Protein AF-A0A1S9A3Y9-F1 (afdb_monomer)

pLDDT: mean 84.54, std 10.72, range [45.78, 95.56]

Sequence (76 aa):
MADFKKTELEELAFKTAKTLLAKYQNPHDLKLEENSSLEDSYTILITLLYTEKLNPEDQLAIVSIIDEMKLIDGNL

Secondary structure (DSSP, 8-state):
-HHHHHHHHHHHHHHHHHHHHHHTT-TT-----TT--HHHHHHHHHHHHHHS---HHHHHHHHHHHHHHHHHHTT-

Foldseek 3Di:
DLVVLVVVLFVLLLVLLVVVCVVFVPPPPQDDDPPRTSVSSLVSLVCCLPPHPDDPVSNVSNVVSVVSVCVSVVVD

Mean predicted aligned error: 5.28 Å

Solvent-accessible surface area (backbone atoms only — not comparable to full-atom values): 4551 Å² total; per-residue (Å²): 117,67,66,61,55,50,53,54,50,33,55,49,40,40,53,51,30,55,53,48,56,73,71,43,88,60,90,78,75,80,79,85,58,97,82,56,49,57,66,55,21,48,52,47,40,53,47,46,66,76,74,44,92,63,55,73,68,60,48,49,54,47,51,54,55,54,52,53,47,52,57,56,66,74,72,111

Radius of gyration: 12.22 Å; Cα contacts (8 Å, |Δi|>4): 51; chains: 1; bounding box: 28×17×36 Å

Nearest PDB structures (foldseek):
  5z58-assembly1_V  TM=9.632E-01  e=1.752E+00  Homo sapiens
  7dvq-assembly1_V  TM=9.633E-01  e=3.889E+00  Homo sapiens
  5lj5-assembly1_H  TM=9.558E-01  e=4.675E+00  Saccharomyces cerevisiae
  6exn-assembly1_H  TM=9.558E-01  e=5.975E+00  Saccharomyces cerevisiae S288C
  4bjn-assembly1_B  TM=6.613E-01  e=3.889E+00  Melampsora lini

Structure (mmCIF, N/CA/C/O backbone):
data_AF-A0A1S9A3Y9-F1
#
_entry.id   AF-A0A1S9A3Y9-F1
#
loop_
_atom_site.group_PDB
_atom_site.id
_atom_site.type_symbol
_atom_sit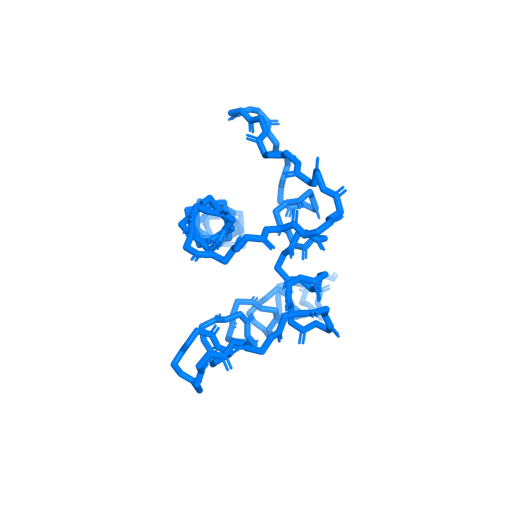e.label_atom_id
_atom_site.label_alt_id
_atom_site.label_comp_id
_atom_site.label_asym_id
_atom_site.label_entity_id
_atom_site.label_seq_id
_atom_site.pdbx_PDB_ins_code
_atom_site.Cartn_x
_atom_site.Cartn_y
_atom_site.Cartn_z
_atom_site.occupancy
_atom_site.B_iso_or_equiv
_atom_site.auth_seq_id
_atom_site.auth_comp_id
_atom_site.auth_asym_id
_atom_site.auth_atom_id
_atom_site.pdbx_PDB_model_num
ATOM 1 N N . MET A 1 1 ? 11.676 2.170 -21.878 1.00 59.03 1 MET A N 1
ATOM 2 C CA . MET A 1 1 ? 10.419 2.881 -21.533 1.00 59.03 1 MET A CA 1
ATOM 3 C C . MET A 1 1 ? 9.681 2.207 -20.379 1.00 59.03 1 MET A C 1
ATOM 5 O O . MET A 1 1 ? 9.213 2.937 -19.520 1.00 59.03 1 MET A O 1
ATOM 9 N N . ALA A 1 2 ? 9.609 0.869 -20.317 1.00 60.34 2 ALA A N 1
ATOM 10 C CA . ALA A 1 2 ? 8.982 0.153 -19.196 1.00 60.34 2 ALA A CA 1
ATOM 11 C C . ALA A 1 2 ? 9.692 0.373 -17.841 1.00 60.34 2 ALA A C 1
ATOM 13 O O . ALA A 1 2 ? 9.021 0.644 -16.853 1.00 60.34 2 ALA A O 1
ATOM 14 N N . ASP A 1 3 ? 11.032 0.372 -17.814 1.00 65.81 3 ASP A N 1
ATOM 15 C CA . ASP A 1 3 ? 11.793 0.545 -16.562 1.00 65.81 3 ASP A CA 1
ATOM 16 C C . ASP A 1 3 ? 11.552 1.892 -15.869 1.00 65.81 3 ASP A C 1
ATOM 18 O O . ASP A 1 3 ? 11.433 1.943 -14.652 1.00 65.81 3 ASP A O 1
ATOM 22 N N . PHE A 1 4 ? 11.410 2.978 -16.635 1.00 68.81 4 PHE A N 1
ATOM 23 C CA . PHE A 1 4 ? 11.160 4.310 -16.073 1.00 68.81 4 PHE A CA 1
ATOM 24 C C . PHE A 1 4 ? 9.807 4.373 -15.350 1.00 68.81 4 PHE A C 1
ATOM 26 O O . PHE A 1 4 ? 9.735 4.832 -14.216 1.00 68.81 4 PHE A O 1
ATOM 33 N N . LYS A 1 5 ? 8.754 3.818 -15.968 1.00 78.19 5 LYS A N 1
ATOM 34 C CA . LYS A 1 5 ? 7.423 3.737 -15.350 1.00 78.19 5 LYS A CA 1
ATOM 35 C C . LYS A 1 5 ? 7.414 2.868 -14.096 1.00 78.19 5 LYS A C 1
ATOM 37 O O . LYS A 1 5 ? 6.700 3.177 -13.150 1.00 78.19 5 LYS A O 1
ATOM 42 N N . LYS A 1 6 ? 8.201 1.789 -14.085 1.00 80.25 6 LYS A N 1
ATOM 43 C CA . LYS A 1 6 ? 8.324 0.915 -12.917 1.00 80.25 6 LYS A CA 1
ATOM 44 C C . LYS A 1 6 ? 8.959 1.651 -11.734 1.00 80.25 6 LYS A C 1
ATOM 46 O O . LYS A 1 6 ? 8.431 1.562 -10.633 1.00 80.25 6 LYS A O 1
ATOM 51 N N . THR A 1 7 ? 10.028 2.416 -11.966 1.00 84.00 7 THR A N 1
ATOM 52 C CA . THR A 1 7 ? 10.672 3.224 -10.916 1.00 84.00 7 THR A CA 1
ATOM 53 C C . THR A 1 7 ? 9.751 4.325 -10.382 1.00 84.00 7 THR A C 1
ATOM 55 O O . THR A 1 7 ? 9.673 4.517 -9.172 1.00 84.00 7 THR A O 1
ATOM 58 N N . GLU A 1 8 ? 9.007 5.018 -11.250 1.00 87.38 8 GLU A N 1
ATOM 59 C CA . GLU A 1 8 ? 8.030 6.030 -10.815 1.00 87.38 8 GLU A CA 1
ATOM 60 C C . GLU A 1 8 ? 6.914 5.421 -9.956 1.00 87.38 8 GLU A C 1
ATOM 62 O O . GLU A 1 8 ? 6.564 5.965 -8.905 1.00 87.38 8 GLU A O 1
ATOM 67 N N . LEU A 1 9 ? 6.384 4.269 -10.378 1.00 88.38 9 LEU A N 1
ATOM 68 C CA . LEU A 1 9 ? 5.361 3.549 -9.628 1.00 88.38 9 LEU A CA 1
ATOM 69 C C . LEU A 1 9 ? 5.894 3.056 -8.279 1.00 88.38 9 LEU A C 1
ATOM 71 O O . LEU A 1 9 ? 5.161 3.058 -7.293 1.00 88.38 9 LEU A O 1
ATOM 75 N N . GLU A 1 10 ? 7.167 2.673 -8.215 1.00 89.25 10 GLU A N 1
ATOM 76 C CA . GLU A 1 10 ? 7.803 2.237 -6.977 1.00 89.25 10 GLU A CA 1
ATOM 77 C C . GLU A 1 10 ? 7.962 3.350 -5.957 1.00 89.25 10 GLU A C 1
ATOM 79 O O . GLU A 1 10 ? 7.561 3.188 -4.802 1.00 89.25 10 GLU A O 1
ATOM 84 N N . GLU A 1 11 ? 8.409 4.524 -6.388 1.00 90.94 11 GLU A N 1
ATOM 85 C CA . GLU A 1 11 ? 8.417 5.688 -5.510 1.00 90.94 11 GLU A CA 1
ATOM 86 C C . GLU A 1 11 ? 7.011 6.085 -5.048 1.00 90.94 11 GLU A C 1
ATOM 88 O O . GLU A 1 11 ? 6.828 6.500 -3.898 1.00 90.94 11 GLU A O 1
ATOM 93 N N . LEU A 1 12 ? 6.017 5.992 -5.936 1.00 92.44 12 LEU A N 1
ATOM 94 C CA . LEU A 1 12 ? 4.636 6.340 -5.623 1.00 92.44 12 LEU A CA 1
ATOM 95 C C . LEU A 1 12 ? 4.024 5.365 -4.611 1.00 92.44 12 LEU A C 1
ATOM 97 O O . LEU A 1 12 ? 3.427 5.807 -3.623 1.00 92.44 12 LEU A O 1
ATOM 101 N N . ALA A 1 13 ? 4.203 4.059 -4.823 1.00 92.50 13 ALA A N 1
ATOM 102 C CA . ALA A 1 13 ? 3.746 3.012 -3.916 1.00 92.50 13 ALA A CA 1
ATOM 103 C C . ALA A 1 13 ? 4.392 3.173 -2.536 1.00 92.50 13 ALA A C 1
ATOM 105 O O . ALA A 1 13 ? 3.686 3.179 -1.527 1.00 92.50 13 ALA A O 1
ATOM 106 N N . PHE A 1 14 ? 5.705 3.410 -2.495 1.00 93.69 14 PHE A N 1
ATOM 107 C CA . PHE A 1 14 ? 6.446 3.635 -1.258 1.00 93.69 14 PHE A CA 1
ATOM 108 C C . PHE A 1 14 ? 5.932 4.856 -0.485 1.00 93.69 14 PHE A C 1
ATOM 110 O O . PHE A 1 14 ? 5.605 4.765 0.701 1.00 93.69 14 PHE A O 1
ATOM 117 N N . LYS A 1 15 ? 5.819 6.014 -1.152 1.00 94.12 15 LYS A N 1
ATOM 118 C CA . LYS A 1 15 ? 5.337 7.255 -0.523 1.00 94.12 15 LYS A CA 1
ATOM 119 C C . LYS A 1 15 ? 3.917 7.080 0.009 1.00 94.12 15 LYS A C 1
ATOM 121 O O . LYS A 1 15 ? 3.644 7.459 1.146 1.00 94.12 15 LYS A O 1
ATOM 126 N N . THR A 1 16 ? 3.045 6.452 -0.776 1.00 93.94 16 THR A N 1
ATOM 127 C CA . THR A 1 16 ? 1.655 6.194 -0.382 1.00 93.94 16 THR A CA 1
ATOM 128 C C . THR A 1 16 ? 1.593 5.255 0.819 1.00 93.94 16 THR A C 1
ATOM 130 O O . THR A 1 16 ? 0.924 5.571 1.800 1.00 93.94 16 THR A O 1
ATOM 133 N N . ALA A 1 17 ? 2.351 4.156 0.807 1.00 92.56 17 ALA A N 1
ATOM 134 C CA . ALA A 1 17 ? 2.403 3.201 1.911 1.00 92.56 17 ALA A CA 1
ATOM 135 C C . ALA A 1 17 ? 2.897 3.869 3.199 1.00 92.56 17 ALA A C 1
ATOM 137 O O . ALA A 1 17 ? 2.261 3.741 4.244 1.00 92.56 17 ALA A O 1
ATOM 138 N N . LYS A 1 18 ? 3.971 4.665 3.115 1.00 91.88 18 LYS A N 1
ATOM 139 C CA . LYS A 1 18 ? 4.522 5.424 4.248 1.00 91.88 18 LYS A CA 1
ATOM 140 C C . LYS A 1 18 ? 3.502 6.404 4.828 1.00 91.88 18 LYS A C 1
ATOM 142 O O . LYS A 1 18 ? 3.326 6.464 6.044 1.00 91.88 18 LYS A O 1
ATOM 147 N N . THR A 1 19 ? 2.817 7.163 3.973 1.00 92.31 19 THR A N 1
ATOM 148 C CA . THR A 1 19 ? 1.797 8.129 4.402 1.00 92.31 19 THR A CA 1
ATOM 149 C C . THR A 1 19 ? 0.599 7.439 5.046 1.00 92.31 19 THR A C 1
ATOM 151 O O . THR A 1 19 ? 0.144 7.878 6.102 1.00 92.31 19 THR A O 1
ATOM 154 N N . LEU A 1 20 ? 0.097 6.357 4.452 1.00 92.12 20 LEU A N 1
ATOM 155 C CA . LEU A 1 20 ? -1.070 5.653 4.973 1.00 92.12 20 LEU A CA 1
ATOM 156 C C . LE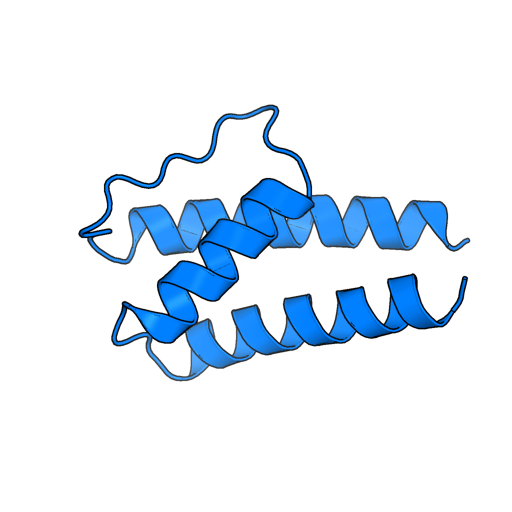U A 1 20 ? -0.760 4.897 6.268 1.00 92.12 20 LEU A C 1
ATOM 158 O O . LEU A 1 20 ? -1.571 4.949 7.187 1.00 92.12 20 LEU A O 1
ATOM 162 N N . LEU A 1 21 ? 0.429 4.302 6.399 1.00 89.75 21 LEU A N 1
ATOM 163 C CA . LEU A 1 21 ? 0.889 3.706 7.659 1.00 89.75 21 LEU A CA 1
ATOM 164 C C . LEU A 1 21 ? 0.983 4.721 8.801 1.00 89.75 21 LEU A C 1
ATOM 166 O O . LEU A 1 21 ? 0.720 4.381 9.949 1.00 89.75 21 LEU A O 1
ATOM 170 N N . ALA A 1 22 ? 1.365 5.965 8.504 1.00 87.69 22 ALA A N 1
ATOM 171 C CA . ALA A 1 22 ? 1.388 7.027 9.507 1.00 87.69 22 ALA A CA 1
ATOM 172 C C . ALA A 1 22 ? -0.022 7.534 9.860 1.00 87.69 22 ALA A C 1
ATOM 174 O O . ALA A 1 22 ? -0.249 8.008 10.973 1.00 87.69 22 ALA A O 1
ATOM 175 N N . LYS A 1 23 ? -0.959 7.467 8.906 1.00 89.69 23 LYS A N 1
ATOM 176 C CA . LYS A 1 23 ? -2.326 7.990 9.037 1.00 89.69 23 LYS A CA 1
ATOM 177 C C . LYS A 1 23 ? -3.268 7.015 9.742 1.00 89.69 23 LYS A C 1
ATOM 179 O O . LYS A 1 23 ? -4.087 7.444 10.553 1.00 89.69 23 LYS A O 1
ATOM 184 N N . TYR A 1 24 ? -3.166 5.729 9.432 1.00 85.31 24 TYR A N 1
ATOM 185 C CA . TYR A 1 24 ? -4.007 4.681 9.992 1.00 85.31 24 TYR A CA 1
ATOM 186 C C . TYR A 1 24 ? -3.209 3.913 11.039 1.00 85.31 24 TYR A C 1
ATOM 188 O O . TYR A 1 24 ? -2.111 3.442 10.756 1.00 85.31 24 TYR A O 1
ATOM 196 N N . GLN A 1 25 ? -3.741 3.826 12.266 1.00 67.06 25 GLN A N 1
ATOM 197 C CA . GLN A 1 25 ? -3.131 3.049 13.346 1.00 67.06 25 GLN A CA 1
ATOM 198 C C . GLN A 1 25 ? -3.106 1.583 12.942 1.00 67.06 25 GLN A C 1
ATOM 200 O O . GLN A 1 25 ? -4.056 0.851 13.164 1.00 67.06 25 GLN A O 1
ATOM 205 N N . ASN A 1 26 ? -1.997 1.192 12.343 1.00 66.31 26 ASN A N 1
ATOM 206 C CA . ASN A 1 26 ? -1.731 -0.138 11.859 1.00 66.31 26 ASN A CA 1
ATOM 207 C C . ASN A 1 26 ? -1.769 -1.163 13.014 1.00 66.31 26 ASN A C 1
ATOM 209 O O . ASN A 1 26 ? -0.828 -1.220 13.813 1.00 66.31 26 ASN A O 1
ATOM 213 N N . PRO A 1 27 ? -2.818 -1.997 13.112 1.00 65.56 27 PRO A N 1
ATOM 214 C CA . PRO A 1 27 ? -2.978 -2.963 14.192 1.00 65.56 27 PRO A CA 1
ATOM 215 C C . PRO A 1 27 ? -2.019 -4.154 14.045 1.00 65.56 27 PRO A C 1
ATOM 217 O O . PRO A 1 27 ? -1.933 -4.985 14.947 1.00 65.56 27 PRO A O 1
ATOM 220 N N . HIS A 1 28 ? -1.293 -4.239 12.926 1.00 71.38 28 HIS A N 1
ATOM 221 C CA . HIS A 1 28 ? -0.422 -5.353 12.568 1.00 71.38 28 HIS A CA 1
ATOM 222 C C . HIS A 1 28 ? 1.077 -5.038 12.700 1.00 71.38 28 HIS A C 1
ATOM 224 O O . HIS A 1 28 ? 1.891 -5.871 12.315 1.00 71.38 28 HIS A O 1
ATOM 230 N N . ASP A 1 29 ? 1.455 -3.862 13.226 1.00 76.12 29 ASP A N 1
ATOM 231 C CA . ASP A 1 29 ? 2.859 -3.413 13.373 1.00 76.12 29 ASP A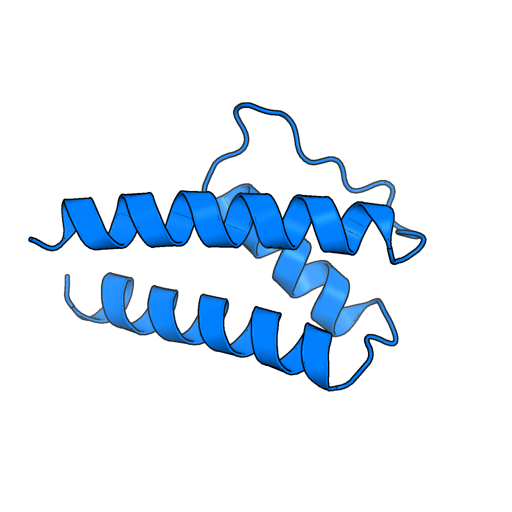 CA 1
ATOM 232 C C . ASP A 1 29 ? 3.692 -3.539 12.074 1.00 76.12 29 ASP A C 1
ATOM 234 O O . ASP A 1 29 ? 4.912 -3.693 12.102 1.00 76.12 29 ASP A O 1
ATOM 238 N N . LEU A 1 30 ? 3.030 -3.472 10.911 1.00 80.38 30 LEU A N 1
ATOM 239 C CA . LEU A 1 30 ? 3.682 -3.322 9.602 1.00 80.38 30 LEU A CA 1
ATOM 240 C C . LEU A 1 30 ? 4.636 -2.118 9.617 1.00 80.38 30 LEU A C 1
ATOM 242 O O . LEU A 1 30 ? 4.269 -1.005 10.009 1.00 80.38 30 LEU A O 1
ATOM 246 N N . LYS A 1 31 ? 5.851 -2.342 9.129 1.00 80.94 31 LYS A N 1
ATOM 247 C CA . LYS A 1 31 ? 6.901 -1.331 9.020 1.00 80.94 31 LYS A CA 1
ATOM 248 C C . LYS A 1 31 ? 7.370 -1.272 7.580 1.00 80.94 31 LYS A C 1
ATOM 250 O O . LYS A 1 31 ? 7.511 -2.304 6.935 1.00 80.94 31 LYS A O 1
ATOM 255 N N . LEU A 1 32 ? 7.603 -0.052 7.109 1.00 83.62 32 LEU A N 1
ATOM 256 C CA . LEU A 1 32 ? 8.200 0.219 5.810 1.00 83.62 32 LEU A CA 1
ATOM 257 C C . LEU A 1 32 ? 9.596 0.804 6.057 1.00 83.62 32 LEU A C 1
ATOM 259 O O . LEU A 1 32 ? 9.722 1.917 6.571 1.00 83.62 32 LEU A O 1
ATOM 263 N N . GLU A 1 33 ? 10.635 0.035 5.750 1.00 85.12 33 GLU A N 1
ATOM 264 C CA . GLU A 1 33 ? 12.037 0.470 5.818 1.00 85.12 33 GLU A CA 1
ATOM 265 C C . GLU A 1 33 ? 12.409 1.306 4.585 1.00 85.12 33 GLU A C 1
ATOM 267 O O . GLU A 1 33 ? 11.781 1.170 3.541 1.00 85.12 33 GLU A O 1
ATOM 272 N N . GLU A 1 34 ? 13.423 2.174 4.650 1.00 79.81 34 GLU A N 1
ATOM 273 C CA . GLU A 1 34 ? 13.750 3.075 3.522 1.00 79.81 34 GLU A CA 1
ATOM 274 C C . GLU A 1 34 ? 14.268 2.362 2.264 1.00 79.81 34 GLU A C 1
ATOM 276 O O . GLU A 1 34 ? 14.239 2.927 1.176 1.00 79.81 34 GLU A O 1
ATOM 281 N N . ASN A 1 35 ? 14.710 1.117 2.405 1.00 80.94 35 ASN A N 1
ATOM 282 C CA . ASN A 1 35 ? 15.117 0.211 1.335 1.00 80.94 35 ASN A CA 1
ATOM 283 C C . ASN A 1 35 ? 14.031 -0.822 0.990 1.00 80.94 35 ASN A C 1
ATOM 285 O O . ASN A 1 35 ? 14.348 -1.830 0.357 1.00 80.94 35 ASN A O 1
ATOM 289 N N . SER A 1 36 ? 12.790 -0.609 1.443 1.00 83.62 36 SER A N 1
ATOM 290 C CA . SER A 1 36 ? 11.666 -1.487 1.107 1.00 83.62 36 SER A CA 1
ATOM 291 C C . SER A 1 36 ? 11.484 -1.539 -0.398 1.00 83.62 36 SER A C 1
ATOM 293 O O . SER A 1 36 ? 11.529 -0.513 -1.079 1.00 83.62 36 SER A O 1
ATOM 295 N N . SER A 1 37 ? 11.254 -2.741 -0.901 1.00 85.06 37 SER A N 1
ATOM 296 C CA . SER A 1 37 ? 10.991 -2.958 -2.312 1.00 85.06 37 SER A CA 1
ATOM 297 C C . SER A 1 37 ? 9.599 -2.461 -2.707 1.00 85.06 37 SER A C 1
ATOM 299 O O . SER A 1 37 ? 8.722 -2.188 -1.873 1.00 85.06 37 SER A O 1
ATOM 301 N N . LEU A 1 38 ? 9.370 -2.416 -4.017 1.00 84.81 38 LEU A N 1
ATOM 302 C CA . LEU A 1 38 ? 8.035 -2.299 -4.581 1.00 84.81 38 LEU A CA 1
ATOM 303 C C . LEU A 1 38 ? 7.036 -3.275 -3.941 1.00 84.81 38 LEU A C 1
ATOM 305 O O . LEU A 1 38 ? 5.963 -2.865 -3.505 1.00 84.81 38 LEU A O 1
ATOM 309 N N . GLU A 1 39 ? 7.406 -4.552 -3.847 1.00 86.56 39 GLU A N 1
ATOM 310 C CA . GLU A 1 39 ? 6.555 -5.631 -3.332 1.00 86.56 39 GLU A CA 1
ATOM 311 C C . GLU A 1 39 ? 6.183 -5.431 -1.854 1.00 86.56 39 GLU A C 1
ATOM 313 O O . GLU A 1 39 ? 5.027 -5.634 -1.472 1.00 86.56 39 GLU A O 1
ATOM 318 N N . ASP A 1 40 ? 7.121 -4.946 -1.036 1.00 88.38 40 ASP A N 1
ATOM 319 C CA . ASP A 1 40 ? 6.868 -4.612 0.372 1.00 88.38 40 ASP A CA 1
ATOM 320 C C . ASP A 1 40 ? 5.844 -3.478 0.492 1.00 88.38 40 ASP A C 1
ATOM 322 O O . ASP A 1 40 ? 4.867 -3.568 1.244 1.00 88.38 40 ASP A O 1
ATOM 326 N N . SER A 1 41 ? 6.035 -2.424 -0.308 1.00 90.50 41 SER A N 1
ATOM 327 C CA . SER A 1 41 ? 5.118 -1.284 -0.362 1.00 90.50 41 SER A CA 1
ATOM 328 C C . SER A 1 41 ? 3.716 -1.742 -0.767 1.00 90.50 41 SER A C 1
ATOM 330 O O . SER A 1 41 ? 2.738 -1.389 -0.110 1.00 90.50 41 SER A O 1
ATOM 332 N N . TYR A 1 42 ? 3.604 -2.601 -1.782 1.00 88.69 42 TYR A N 1
ATOM 333 C CA . TYR A 1 42 ? 2.326 -3.176 -2.207 1.00 88.69 42 TYR A CA 1
ATOM 334 C C . TYR A 1 42 ? 1.663 -4.035 -1.146 1.00 88.69 42 TYR A C 1
ATOM 336 O O . TYR A 1 42 ? 0.460 -3.904 -0.919 1.00 88.69 42 TYR A O 1
ATOM 344 N N . THR A 1 43 ? 2.431 -4.893 -0.483 1.00 89.44 43 THR A N 1
ATOM 345 C CA . THR A 1 43 ? 1.922 -5.754 0.585 1.00 89.44 43 THR A CA 1
ATOM 346 C C . THR A 1 43 ? 1.294 -4.913 1.691 1.00 89.44 43 THR A C 1
ATOM 348 O O . THR A 1 43 ? 0.199 -5.225 2.165 1.00 89.44 43 THR A O 1
ATOM 351 N N . ILE A 1 44 ? 1.927 -3.795 2.050 1.00 90.62 44 ILE A N 1
ATOM 352 C CA . ILE A 1 44 ? 1.380 -2.837 3.011 1.00 90.62 44 ILE A CA 1
ATOM 353 C C . ILE A 1 44 ? 0.099 -2.186 2.492 1.00 90.62 44 ILE A C 1
ATOM 355 O O . ILE A 1 44 ? -0.893 -2.169 3.218 1.00 90.62 44 ILE A O 1
ATOM 359 N N . LEU A 1 45 ? 0.082 -1.681 1.255 1.00 91.94 45 LEU A N 1
ATOM 360 C CA . LEU A 1 45 ? -1.112 -1.045 0.685 1.00 91.94 45 LEU A CA 1
ATOM 361 C C . LEU A 1 45 ? -2.302 -2.015 0.641 1.00 91.94 45 LEU A C 1
ATOM 363 O O . LEU A 1 45 ? -3.404 -1.663 1.054 1.00 91.94 45 LEU A O 1
ATOM 367 N N . ILE A 1 46 ? -2.076 -3.254 0.201 1.00 91.31 46 ILE A N 1
ATOM 368 C CA . ILE A 1 46 ? -3.096 -4.307 0.177 1.00 91.31 46 ILE A CA 1
ATOM 369 C C . ILE A 1 46 ? -3.565 -4.621 1.596 1.00 91.31 46 ILE A C 1
ATOM 371 O O . ILE A 1 46 ? -4.768 -4.696 1.836 1.00 91.31 46 ILE A O 1
ATOM 375 N N . THR A 1 47 ? -2.642 -4.771 2.546 1.00 90.19 47 THR A N 1
ATOM 376 C CA . THR A 1 47 ? -3.006 -5.059 3.938 1.00 90.19 47 THR A CA 1
ATOM 377 C C . THR A 1 47 ? -3.889 -3.948 4.494 1.00 90.19 47 THR A C 1
ATOM 379 O O . THR A 1 47 ? -4.995 -4.232 4.940 1.00 90.19 47 THR A O 1
ATOM 382 N N . LEU A 1 48 ? -3.477 -2.684 4.354 1.00 90.50 48 LEU A N 1
ATOM 383 C CA . LEU A 1 48 ? -4.263 -1.529 4.793 1.00 90.50 48 LEU A CA 1
ATOM 384 C C . LEU A 1 48 ? -5.649 -1.487 4.135 1.00 90.50 48 LEU A C 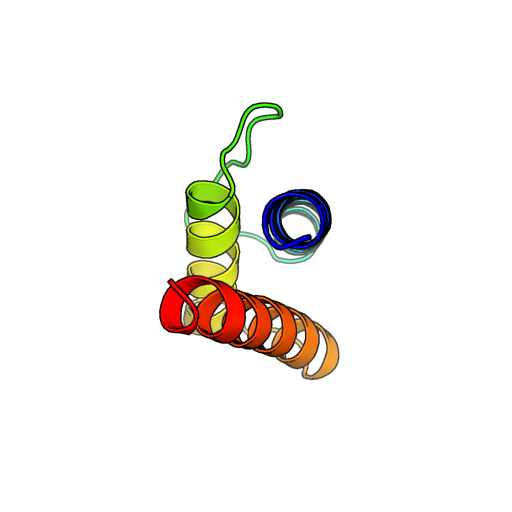1
ATOM 386 O O . LEU A 1 48 ? -6.628 -1.170 4.804 1.00 90.50 48 LEU A O 1
ATOM 390 N N . LEU A 1 49 ? -5.758 -1.851 2.854 1.00 91.50 49 LEU A N 1
ATOM 391 C CA . LEU A 1 49 ? -7.036 -1.896 2.139 1.00 91.50 49 LEU A CA 1
ATOM 392 C C . LEU A 1 49 ? -8.024 -2.908 2.739 1.00 91.50 49 LEU A C 1
ATOM 394 O O . LEU A 1 49 ? -9.229 -2.658 2.731 1.00 91.50 49 LEU A O 1
ATOM 398 N N . TYR A 1 50 ? -7.531 -4.042 3.244 1.00 89.50 50 TYR A N 1
ATOM 399 C CA . TYR A 1 50 ? -8.369 -5.111 3.793 1.00 89.50 50 TYR A CA 1
ATOM 400 C C . TYR A 1 50 ? -8.546 -5.049 5.314 1.00 89.50 50 TYR A C 1
ATOM 402 O O . TYR A 1 50 ? -9.530 -5.590 5.822 1.00 89.50 50 TYR A O 1
ATOM 410 N N . THR A 1 51 ? -7.623 -4.421 6.044 1.00 87.81 51 THR A N 1
ATOM 411 C CA . THR A 1 51 ? -7.644 -4.388 7.515 1.00 87.81 51 THR A CA 1
ATOM 412 C C . THR A 1 51 ? -8.182 -3.073 8.067 1.00 87.81 51 THR A C 1
ATOM 414 O O . THR A 1 51 ? -8.840 -3.082 9.107 1.00 87.81 51 THR A O 1
ATOM 417 N N . GLU A 1 52 ? -7.974 -1.956 7.362 1.00 87.75 52 GLU A N 1
ATOM 418 C CA . GLU A 1 52 ? -8.356 -0.628 7.836 1.00 87.75 52 GLU A CA 1
ATOM 419 C C . GLU A 1 52 ? -9.651 -0.115 7.210 1.00 87.75 52 GLU A C 1
ATOM 421 O O . GLU A 1 52 ? -9.968 -0.335 6.040 1.00 87.75 52 GLU A O 1
ATOM 426 N N . LYS A 1 53 ? -10.389 0.689 7.982 1.00 88.81 53 LYS A N 1
ATOM 427 C CA . LYS A 1 53 ? -11.494 1.501 7.453 1.00 88.81 53 LYS A CA 1
ATOM 428 C C . LYS A 1 53 ? -10.946 2.774 6.817 1.00 88.81 53 LYS A C 1
ATOM 430 O O . LYS A 1 53 ? -11.105 3.870 7.355 1.00 88.81 53 LYS A O 1
ATOM 435 N N . LEU A 1 54 ? -10.288 2.601 5.678 1.00 91.00 54 LEU A N 1
ATOM 436 C CA . LEU A 1 54 ? -9.784 3.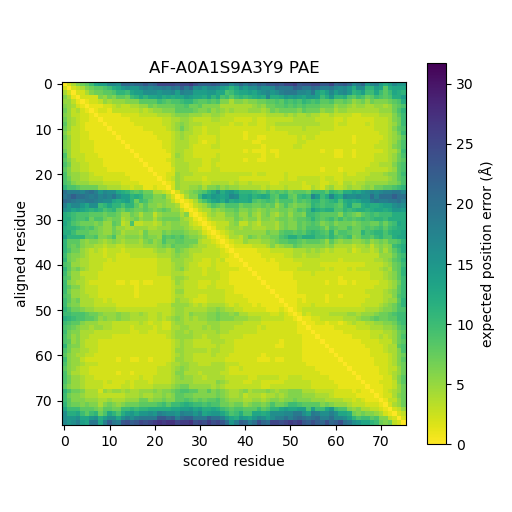699 4.863 1.00 91.00 54 LEU A CA 1
ATOM 437 C C . LEU A 1 54 ? -10.931 4.589 4.370 1.00 91.00 54 LEU A C 1
ATOM 439 O O . LEU A 1 54 ? -12.033 4.112 4.082 1.00 91.00 54 LEU A O 1
ATOM 443 N N . ASN A 1 55 ? -10.670 5.888 4.246 1.00 94.06 55 ASN A N 1
ATOM 444 C CA . ASN A 1 55 ? -11.596 6.779 3.558 1.00 94.06 55 ASN A CA 1
ATOM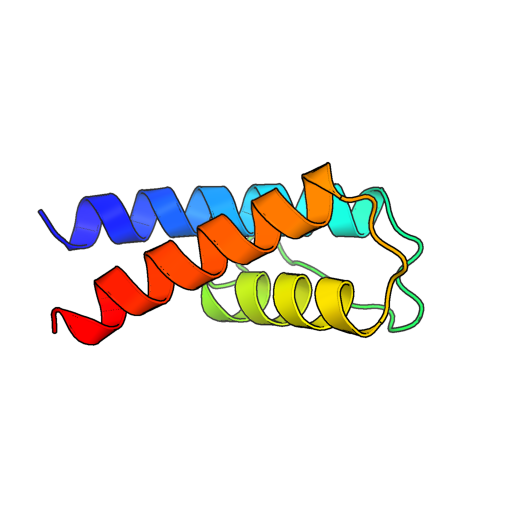 445 C C . ASN A 1 55 ? -11.614 6.473 2.035 1.00 94.06 55 ASN A C 1
ATOM 447 O O . ASN A 1 55 ? -10.675 5.861 1.519 1.00 94.06 55 ASN A O 1
ATOM 451 N N . PRO A 1 56 ? -12.655 6.888 1.289 1.00 94.88 56 PRO A N 1
ATOM 452 C CA . PRO A 1 56 ? -12.767 6.557 -0.135 1.00 94.88 56 PRO A CA 1
ATOM 453 C C . PRO A 1 56 ? -11.609 7.069 -1.005 1.00 94.88 56 PRO A C 1
ATOM 455 O O . PRO A 1 56 ? -11.253 6.429 -1.989 1.00 94.88 56 PRO A O 1
ATOM 458 N N . GLU A 1 57 ? -11.015 8.210 -0.649 1.00 95.00 57 GLU A N 1
ATOM 459 C CA . GLU A 1 57 ? -9.897 8.806 -1.392 1.00 95.00 57 GLU A CA 1
ATOM 460 C C . GLU A 1 57 ? -8.620 7.968 -1.258 1.00 95.00 57 GLU A C 1
ATOM 462 O O . GLU A 1 57 ? -7.963 7.672 -2.25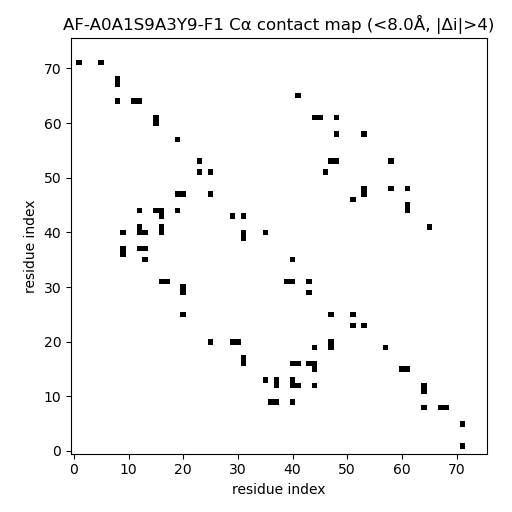4 1.00 95.00 57 GLU A O 1
ATOM 467 N N . ASP A 1 58 ? -8.306 7.521 -0.042 1.00 94.62 58 ASP A N 1
ATOM 468 C CA . ASP A 1 58 ? -7.152 6.670 0.235 1.00 94.62 58 ASP A CA 1
ATOM 469 C C . ASP A 1 58 ? -7.349 5.274 -0.375 1.00 94.62 58 ASP A C 1
ATOM 471 O O . ASP A 1 58 ? -6.409 4.711 -0.933 1.00 94.62 58 ASP A O 1
ATOM 475 N N . GLN A 1 59 ? -8.574 4.729 -0.342 1.00 94.94 59 GLN A N 1
ATOM 476 C CA . GLN A 1 59 ? -8.902 3.480 -1.046 1.00 94.94 59 GLN A CA 1
ATOM 477 C C . GLN A 1 59 ? -8.653 3.608 -2.550 1.00 94.94 59 GLN A C 1
ATOM 479 O O . GLN A 1 59 ? -8.030 2.733 -3.149 1.00 94.94 59 GLN A O 1
ATOM 484 N N . LEU A 1 60 ? -9.114 4.703 -3.159 1.00 95.56 60 LEU A N 1
ATOM 485 C CA . LEU A 1 60 ? -8.936 4.943 -4.587 1.00 95.56 60 LEU A CA 1
ATOM 486 C C . LEU A 1 60 ? -7.455 5.091 -4.953 1.00 95.56 60 LEU A C 1
ATOM 488 O O . LEU A 1 60 ? -7.032 4.551 -5.976 1.00 95.56 60 LEU A O 1
ATOM 492 N N . ALA A 1 61 ? -6.664 5.770 -4.118 1.00 93.94 61 ALA A N 1
ATOM 493 C CA . ALA A 1 61 ? -5.222 5.891 -4.313 1.00 93.94 61 ALA A CA 1
ATOM 494 C C . ALA A 1 61 ? -4.537 4.514 -4.325 1.00 93.94 61 ALA A C 1
ATOM 496 O O . ALA A 1 61 ? -3.774 4.219 -5.244 1.00 93.94 61 ALA A O 1
ATOM 497 N N . ILE A 1 62 ? -4.867 3.640 -3.366 1.00 94.06 62 ILE A N 1
ATOM 498 C CA . ILE A 1 62 ? -4.335 2.269 -3.316 1.00 94.06 62 ILE A CA 1
ATOM 499 C C . ILE A 1 62 ? -4.723 1.472 -4.563 1.00 94.06 62 ILE A C 1
ATOM 501 O O . ILE A 1 62 ? -3.865 0.856 -5.192 1.00 94.06 62 ILE A O 1
ATOM 505 N N . VAL A 1 63 ? -6.008 1.475 -4.927 1.00 93.88 63 VAL A N 1
ATOM 506 C CA . VAL A 1 63 ? -6.510 0.695 -6.068 1.00 93.88 63 VAL A CA 1
ATOM 507 C C . VAL A 1 63 ? -5.871 1.162 -7.374 1.00 93.88 63 VAL A C 1
ATOM 509 O O . VAL A 1 63 ? -5.470 0.326 -8.176 1.00 93.88 63 VAL A O 1
ATOM 512 N N . SER A 1 64 ? -5.695 2.475 -7.552 1.00 93.38 64 SER A N 1
ATOM 513 C CA . SER A 1 64 ? -5.061 3.039 -8.751 1.00 93.38 64 SER A CA 1
ATOM 514 C C . SER A 1 64 ? -3.617 2.555 -8.905 1.00 93.38 64 SER A C 1
ATOM 516 O O . SER A 1 64 ? -3.224 2.127 -9.986 1.00 93.38 64 SER A O 1
ATOM 518 N N . ILE A 1 65 ? -2.851 2.544 -7.809 1.00 92.12 65 ILE A N 1
ATOM 519 C CA . ILE A 1 65 ? -1.468 2.050 -7.781 1.00 92.12 65 ILE A CA 1
ATOM 520 C C . ILE A 1 65 ? -1.427 0.542 -8.105 1.00 92.12 65 ILE A C 1
ATOM 522 O O . ILE A 1 65 ? -0.652 0.108 -8.955 1.00 92.12 65 ILE A O 1
ATOM 526 N N . ILE A 1 66 ? -2.316 -0.262 -7.505 1.00 89.44 66 ILE A N 1
ATOM 527 C CA . ILE A 1 66 ? -2.425 -1.710 -7.780 1.00 89.44 66 ILE A CA 1
ATOM 528 C C . ILE A 1 66 ? -2.765 -1.991 -9.2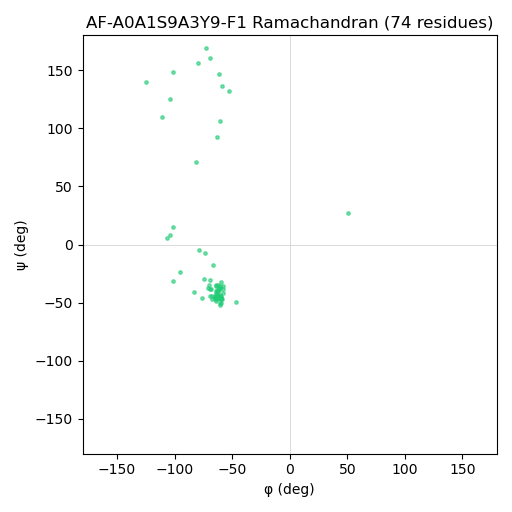47 1.00 89.44 66 ILE A C 1
ATOM 530 O O . ILE A 1 66 ? -2.192 -2.902 -9.850 1.00 89.44 66 ILE A O 1
ATOM 534 N N . ASP A 1 67 ? -3.696 -1.241 -9.829 1.00 89.94 67 ASP A N 1
ATOM 535 C CA . ASP A 1 67 ? -4.090 -1.437 -11.221 1.00 89.94 67 ASP A CA 1
ATOM 536 C C . ASP A 1 67 ? -2.977 -1.019 -12.191 1.00 89.94 67 ASP A C 1
ATOM 538 O O . ASP A 1 67 ? -2.722 -1.735 -13.161 1.00 89.94 67 ASP A O 1
ATOM 542 N N . GLU A 1 68 ? -2.241 0.059 -11.903 1.00 88.00 68 GLU A N 1
ATOM 543 C CA . GLU A 1 68 ? -1.049 0.434 -12.673 1.00 88.00 68 GLU A CA 1
ATOM 544 C C . GLU A 1 68 ? 0.037 -0.650 -12.636 1.00 88.00 68 GLU A C 1
ATOM 546 O O . GLU A 1 68 ? 0.651 -0.929 -13.669 1.00 88.00 68 GLU A O 1
ATOM 551 N N . MET A 1 69 ? 0.231 -1.330 -11.502 1.00 81.25 69 MET A N 1
ATOM 552 C CA . MET A 1 69 ? 1.188 -2.438 -11.423 1.00 81.25 69 MET A CA 1
ATOM 553 C C . MET A 1 69 ? 0.791 -3.613 -12.303 1.00 81.25 69 MET A C 1
ATOM 555 O O . MET A 1 69 ? 1.615 -4.115 -13.063 1.00 81.25 69 MET A O 1
ATOM 559 N N . LYS A 1 70 ? -0.479 -4.028 -12.246 1.00 81.75 70 LYS A N 1
ATOM 560 C CA . LYS A 1 70 ? -0.986 -5.126 -13.083 1.00 81.75 70 LYS A CA 1
ATOM 561 C C . LYS A 1 70 ? -0.798 -4.833 -14.567 1.00 81.75 70 LYS A C 1
ATOM 563 O O . LYS A 1 70 ? -0.538 -5.749 -15.341 1.00 81.75 70 LYS A O 1
ATOM 568 N N . LEU A 1 71 ? -0.932 -3.568 -14.967 1.00 83.00 71 LEU A N 1
ATOM 569 C CA . LEU A 1 71 ? -0.694 -3.142 -16.344 1.00 83.00 71 LEU A CA 1
ATOM 570 C C . LEU A 1 71 ? 0.784 -3.215 -16.737 1.00 83.00 71 LEU A C 1
ATOM 572 O O . LEU A 1 71 ? 1.074 -3.424 -17.912 1.00 83.00 71 LEU A O 1
ATOM 576 N N . ILE A 1 72 ? 1.708 -3.033 -15.792 1.00 76.88 72 ILE A N 1
ATOM 577 C CA . ILE A 1 72 ? 3.148 -3.190 -16.027 1.00 76.88 72 ILE A CA 1
ATOM 578 C C . ILE A 1 72 ? 3.522 -4.676 -16.081 1.00 76.88 72 ILE A C 1
ATOM 580 O O . ILE A 1 72 ? 4.195 -5.083 -17.025 1.00 76.88 72 ILE A O 1
ATOM 584 N N . ASP A 1 73 ? 3.039 -5.487 -15.136 1.00 70.62 73 ASP A N 1
ATOM 585 C CA . ASP A 1 73 ? 3.336 -6.924 -15.067 1.00 70.62 73 ASP A CA 1
ATOM 586 C C . ASP A 1 73 ? 2.677 -7.724 -16.201 1.00 70.62 73 ASP A C 1
ATOM 588 O O . ASP A 1 73 ? 3.264 -8.674 -16.708 1.00 70.62 73 ASP A O 1
ATOM 592 N N . GLY A 1 74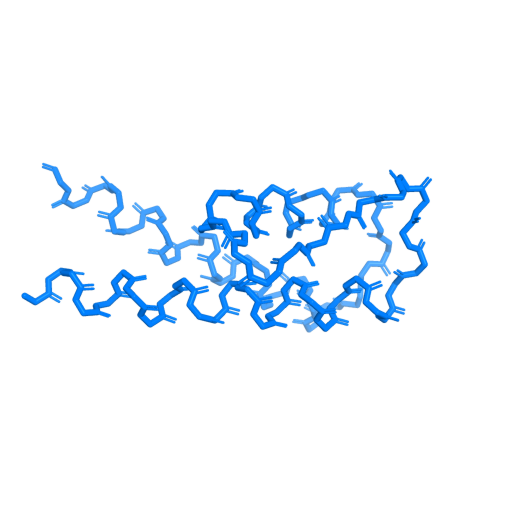 ? 1.478 -7.334 -16.643 1.00 61.34 74 GLY A N 1
ATOM 593 C CA . GLY A 1 74 ? 0.768 -7.976 -17.756 1.00 61.34 74 GLY A CA 1
ATOM 594 C C . GLY A 1 74 ? 1.263 -7.586 -19.155 1.00 61.34 74 GLY A C 1
ATOM 595 O O . GLY A 1 74 ? 0.763 -8.127 -20.139 1.00 61.34 74 GLY A O 1
ATOM 596 N N . ASN A 1 75 ? 2.205 -6.641 -19.254 1.00 55.00 75 ASN A N 1
ATOM 597 C CA . ASN A 1 75 ? 2.831 -6.203 -20.511 1.00 55.00 75 ASN A CA 1
ATOM 598 C C . ASN A 1 75 ? 4.257 -6.762 -20.710 1.00 55.00 75 ASN A C 1
ATOM 600 O O . ASN A 1 75 ? 4.951 -6.325 -21.634 1.00 55.00 75 ASN A O 1
ATOM 604 N N . LEU A 1 76 ? 4.694 -7.681 -19.842 1.00 45.78 76 LEU A N 1
ATOM 605 C CA . LEU A 1 76 ? 5.928 -8.469 -19.956 1.00 45.78 76 LEU A CA 1
ATOM 606 C C . LEU A 1 76 ? 5.642 -9.837 -20.588 1.00 45.78 76 LEU A C 1
ATOM 608 O O . LEU A 1 76 ? 6.518 -10.302 -21.353 1.00 45.78 76 LEU A O 1
#